Protein AF-A0A412APY4-F1 (afdb_monomer)

Nearest PDB structures (foldseek):
  3pgw-assembly2_V  TM=4.012E-01  e=2.804E+00  Homo sapiens
  7c72-assembly1_A  TM=5.159E-01  e=5.236E+00  Mycobacterium tuberculosis
  8wu8-assembly1_A  TM=3.472E-01  e=2.634E+00  Homo sapiens
  7eu1-assembly1_H  TM=4.728E-01  e=9.779E+00  Arabidopsis thaliana

Mean predicted aligned error: 10.12 Å

Sequence (168 aa):
MDINRNIFPIAFEPVEELIDAAYISDDFTLADAAIARNAVKETGMISRLVNGAMDAYCWSSGRGVSHMLSRTSHPGYTLQLTDFYQGRAIGDIDIKHAGELYLPDGVCAVGVEDADLGIEEELAECFGIYITQDSYEQFGRDSDGLEIDGVIQPERCGAECKLSSDER

Foldseek 3Di:
DDDPPFKDKDFAEALVVLVVVCVVVVDCPVSVVSVVVNVVVLVVQLVCQQVVVFAWKKWAPALQKIKIWGADPDPQFGIKIFIDHLQHTDDIDTHNDSVVDDDDHRTMMMTGDPPVPPCQLVCCQQHVHRNHNVSSVVRVPVRNPDPPPDDPDNPVPDDDPPPPDDDD

Secondary structure (DSSP, 8-state):
-PPPTTEEEEEPP-HHHHHHHHHHHT--HHHHHHHHHHHHHHHHHHHHHHTTS-SEEEEEEETTEEEEEEE--STT--EEEEEEETTEEEEEEEESSGGGPPP-SSSEEEEES-GGGTTHHHHHHHH---SSHHHHHHHTTTGGG----S----TTSS----------

Solvent-accessible surface area (backbone atoms only — not comparable to full-atom values): 9828 Å² total; per-residue (Å²): 130,84,78,75,91,32,69,45,81,44,80,31,60,47,42,68,62,36,45,58,51,14,72,75,71,78,50,55,68,65,25,56,52,40,49,55,53,43,54,51,52,51,53,49,52,53,52,30,34,76,74,66,76,26,53,34,37,34,32,36,83,53,92,54,30,14,39,36,40,31,59,48,90,55,93,84,38,57,34,30,42,36,38,16,52,53,8,37,79,76,50,75,45,81,34,74,48,81,87,76,62,85,73,72,66,46,29,60,36,33,35,26,44,67,73,89,71,70,51,54,54,58,36,16,71,77,64,60,25,24,78,37,44,68,35,17,68,75,56,42,68,78,55,76,76,57,84,78,71,84,77,88,71,78,76,83,77,74,84,82,82,76,84,78,82,85,82,136

Structure (mmCIF, N/CA/C/O backbone):
data_AF-A0A412APY4-F1
#
_entry.id   AF-A0A412APY4-F1
#
loop_
_atom_site.group_PDB
_atom_site.id
_atom_site.type_symbol
_atom_site.label_atom_id
_atom_site.label_alt_id
_atom_site.label_comp_id
_atom_site.label_asym_id
_atom_site.label_entity_id
_atom_site.label_seq_id
_atom_site.pdbx_PDB_ins_code
_atom_site.Cartn_x
_atom_site.Cartn_y
_atom_site.Cartn_z
_atom_site.occupancy
_atom_site.B_iso_or_equiv
_atom_site.auth_seq_id
_atom_site.auth_comp_id
_atom_site.auth_asym_id
_atom_site.auth_atom_id
_atom_site.pdbx_PDB_model_num
ATOM 1 N N . MET A 1 1 ? -28.692 6.486 -3.169 1.00 39.62 1 MET A N 1
ATOM 2 C CA . MET A 1 1 ? -27.680 6.319 -2.113 1.00 39.62 1 MET A CA 1
ATOM 3 C C . MET A 1 1 ? -26.390 6.844 -2.694 1.00 39.62 1 MET A C 1
ATOM 5 O O . MET A 1 1 ? -26.012 6.377 -3.761 1.00 39.62 1 MET A O 1
ATOM 9 N N . ASP A 1 2 ? -25.845 7.905 -2.101 1.00 43.34 2 ASP A N 1
ATOM 10 C CA . ASP A 1 2 ? -24.553 8.459 -2.507 1.00 43.34 2 ASP A CA 1
ATOM 11 C C . ASP A 1 2 ? -23.489 7.376 -2.335 1.00 43.34 2 ASP A C 1
ATOM 13 O O . ASP A 1 2 ? -23.399 6.755 -1.280 1.00 43.34 2 ASP A O 1
ATOM 17 N N . ILE A 1 3 ? -22.738 7.113 -3.399 1.00 51.56 3 ILE A N 1
ATOM 18 C CA . ILE A 1 3 ? -21.583 6.220 -3.365 1.00 51.56 3 ILE A CA 1
ATOM 19 C C . ILE A 1 3 ? -20.551 6.928 -2.485 1.00 51.56 3 ILE A C 1
ATOM 21 O O . ILE A 1 3 ? -20.147 8.049 -2.814 1.00 51.56 3 ILE A O 1
ATOM 25 N N . ASN A 1 4 ? -20.203 6.322 -1.349 1.00 55.97 4 ASN A N 1
ATOM 26 C CA . ASN A 1 4 ? -19.239 6.855 -0.391 1.00 55.97 4 ASN A CA 1
ATOM 27 C C . ASN A 1 4 ? -17.954 7.256 -1.124 1.00 55.97 4 ASN A C 1
ATOM 29 O O . ASN A 1 4 ? -17.262 6.427 -1.707 1.00 55.97 4 ASN A O 1
ATOM 33 N N . ARG A 1 5 ? -17.626 8.551 -1.106 1.00 67.06 5 ARG A N 1
ATOM 34 C CA . ARG A 1 5 ? -16.442 9.118 -1.775 1.00 67.06 5 ARG A CA 1
ATOM 35 C C . ARG A 1 5 ? -15.162 8.939 -0.956 1.00 67.06 5 ARG A C 1
ATOM 37 O O . ARG A 1 5 ? -14.254 9.742 -1.088 1.00 67.06 5 ARG A O 1
ATOM 44 N N . ASN A 1 6 ? -15.109 7.914 -0.119 1.00 85.44 6 ASN A N 1
ATOM 45 C CA . ASN A 1 6 ? -14.108 7.787 0.935 1.00 85.44 6 ASN A CA 1
ATOM 46 C C . ASN A 1 6 ? -13.095 6.682 0.649 1.00 85.44 6 ASN A C 1
ATOM 48 O O . ASN A 1 6 ? -12.083 6.584 1.329 1.00 85.44 6 ASN A O 1
ATOM 52 N N . ILE A 1 7 ? -13.366 5.854 -0.361 1.00 88.94 7 ILE A N 1
ATOM 53 C CA . ILE A 1 7 ? -12.568 4.687 -0.713 1.00 88.94 7 ILE A CA 1
ATOM 54 C C . ILE A 1 7 ? -12.001 4.873 -2.123 1.00 88.94 7 ILE A C 1
ATOM 56 O O . ILE A 1 7 ? -12.734 5.083 -3.090 1.00 88.94 7 ILE A O 1
ATOM 60 N N . PHE A 1 8 ? -10.677 4.784 -2.247 1.00 92.06 8 PHE A N 1
ATOM 61 C CA . PHE A 1 8 ? -9.939 5.074 -3.476 1.00 92.06 8 PHE A CA 1
ATOM 62 C C . PHE A 1 8 ? -8.998 3.917 -3.839 1.00 92.06 8 PHE A C 1
ATOM 64 O O . PHE A 1 8 ? -7.879 3.861 -3.323 1.00 92.06 8 PHE A O 1
ATOM 71 N N . PRO A 1 9 ? -9.407 2.992 -4.724 1.00 91.56 9 PRO A N 1
ATOM 72 C CA . PRO A 1 9 ? -8.577 1.853 -5.099 1.00 91.56 9 PRO A CA 1
ATOM 73 C C . PRO A 1 9 ? -7.384 2.265 -5.973 1.00 91.56 9 PRO A C 1
ATOM 75 O O . PRO A 1 9 ? -7.477 3.141 -6.836 1.00 91.56 9 PRO A O 1
ATOM 78 N N . ILE A 1 10 ? -6.259 1.588 -5.766 1.00 93.44 10 ILE A N 1
ATOM 79 C CA . ILE A 1 10 ? -4.986 1.753 -6.463 1.00 93.44 10 ILE A CA 1
ATOM 80 C C . ILE A 1 10 ? -4.427 0.354 -6.734 1.00 93.44 10 ILE A C 1
ATOM 82 O O . ILE A 1 10 ? -4.095 -0.384 -5.811 1.00 93.44 10 ILE A O 1
ATOM 86 N N . ALA A 1 11 ? -4.290 -0.007 -8.009 1.00 92.69 11 ALA A N 1
ATOM 87 C CA . ALA A 1 11 ? -3.727 -1.295 -8.402 1.00 92.69 11 ALA A CA 1
ATOM 88 C C . ALA A 1 11 ? -2.206 -1.208 -8.576 1.00 92.69 11 ALA A C 1
ATOM 90 O O . ALA A 1 11 ? -1.709 -0.336 -9.304 1.00 92.69 11 ALA A O 1
ATOM 91 N N . PHE A 1 12 ? -1.479 -2.131 -7.953 1.00 92.69 12 PHE A N 1
ATOM 92 C CA . PHE A 1 12 ? -0.048 -2.325 -8.151 1.00 92.69 12 PHE A CA 1
ATOM 93 C C . PHE A 1 12 ? 0.222 -3.428 -9.167 1.00 92.69 12 PHE A C 1
ATOM 95 O O . PHE A 1 12 ? -0.543 -4.378 -9.303 1.00 92.69 12 PHE A O 1
ATOM 102 N N . GLU A 1 13 ? 1.292 -3.259 -9.935 1.00 94.88 13 GLU A N 1
ATOM 103 C CA . GLU A 1 13 ? 1.718 -4.265 -10.910 1.00 94.88 13 GLU A CA 1
ATOM 104 C C . GLU A 1 13 ? 2.571 -5.338 -10.215 1.00 94.88 13 GLU A C 1
ATOM 106 O O . GLU A 1 13 ? 3.320 -4.961 -9.314 1.00 94.88 13 GLU A O 1
ATOM 111 N N . PRO A 1 14 ? 2.471 -6.627 -10.600 1.00 93.88 14 PRO A N 1
ATOM 112 C CA . PRO A 1 14 ? 3.193 -7.729 -9.957 1.00 93.88 14 PRO A CA 1
ATOM 113 C C . PRO A 1 14 ? 4.647 -7.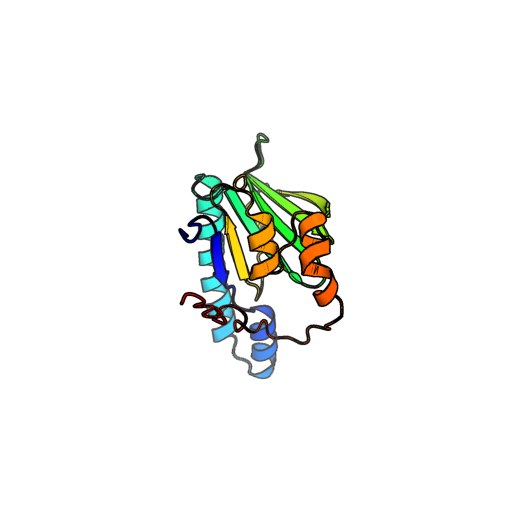772 -10.440 1.00 93.88 14 PRO A C 1
ATOM 115 O O . PRO A 1 14 ? 4.970 -8.376 -11.464 1.00 93.88 14 PRO A O 1
ATOM 118 N N . VAL A 1 15 ? 5.535 -7.072 -9.741 1.00 93.12 15 VAL A N 1
ATOM 119 C CA . VAL A 1 15 ? 6.945 -6.952 -10.120 1.00 93.12 15 VAL A CA 1
ATOM 120 C C . VAL A 1 15 ? 7.653 -8.296 -10.001 1.00 93.12 15 VAL A C 1
ATOM 122 O O . VAL A 1 15 ? 8.454 -8.613 -10.879 1.00 93.12 15 VAL A O 1
ATOM 125 N N . GLU A 1 16 ? 7.353 -9.100 -8.977 1.00 91.94 16 GLU A N 1
ATOM 126 C CA . GLU A 1 16 ? 7.992 -10.410 -8.799 1.00 91.94 16 GLU A CA 1
ATOM 127 C C . GLU A 1 16 ? 7.717 -11.340 -9.989 1.00 91.94 16 GLU A C 1
ATOM 129 O O . GLU A 1 16 ? 8.653 -11.874 -10.583 1.00 91.94 16 GLU A O 1
ATOM 134 N N . GLU A 1 17 ? 6.460 -11.436 -10.431 1.00 93.06 17 GLU A N 1
ATOM 135 C CA . GLU A 1 17 ? 6.086 -12.242 -11.602 1.00 93.06 17 GLU A CA 1
ATOM 136 C C . GLU A 1 17 ? 6.772 -11.752 -12.888 1.00 93.06 17 GLU A C 1
ATOM 138 O O . GLU A 1 17 ? 7.204 -12.548 -13.728 1.00 93.06 17 GLU A O 1
ATOM 143 N N . LEU A 1 18 ? 6.900 -10.430 -13.050 1.00 94.31 18 LEU A N 1
ATOM 144 C CA . LEU A 1 18 ? 7.587 -9.838 -14.198 1.00 94.31 18 LEU A CA 1
ATOM 145 C C . LEU A 1 18 ? 9.094 -10.120 -14.172 1.00 94.31 18 LEU A C 1
ATOM 147 O O . LEU A 1 18 ? 9.683 -10.326 -15.233 1.00 94.31 18 LEU A O 1
ATOM 151 N N . ILE A 1 19 ? 9.715 -10.145 -12.992 1.00 94.38 19 ILE A N 1
ATOM 152 C CA . ILE A 1 19 ? 11.126 -10.511 -12.819 1.00 94.38 19 ILE A CA 1
ATOM 153 C C . ILE A 1 19 ? 11.336 -11.992 -13.147 1.00 94.38 19 ILE A C 1
ATOM 155 O O . ILE A 1 19 ? 12.268 -12.323 -13.883 1.00 94.38 19 ILE A O 1
ATOM 159 N N . ASP A 1 20 ? 10.466 -12.877 -12.665 1.00 95.38 20 ASP A N 1
ATOM 160 C CA . ASP A 1 20 ? 10.540 -14.311 -12.962 1.00 95.38 20 ASP A CA 1
ATOM 161 C C . ASP A 1 20 ? 10.413 -14.580 -14.467 1.00 95.38 20 ASP A C 1
ATOM 163 O O . ASP A 1 20 ? 11.199 -15.339 -15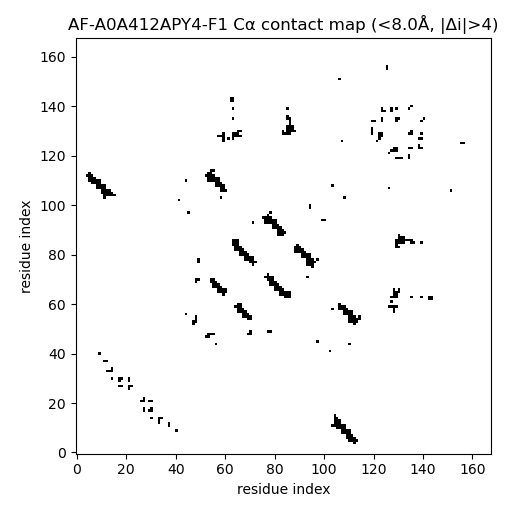.043 1.00 95.38 20 ASP A O 1
ATOM 167 N N . ALA A 1 21 ? 9.479 -13.901 -15.139 1.00 94.56 21 ALA A N 1
ATOM 168 C CA . ALA A 1 21 ? 9.346 -13.963 -16.591 1.00 94.56 21 ALA A CA 1
ATOM 169 C C . ALA A 1 21 ? 10.592 -13.413 -17.311 1.00 94.56 21 ALA A C 1
ATOM 171 O O . ALA A 1 21 ? 11.061 -14.022 -18.278 1.00 94.56 21 ALA A O 1
ATOM 172 N N . ALA A 1 22 ? 11.161 -12.307 -16.821 1.00 95.06 22 ALA A N 1
ATOM 173 C CA . ALA A 1 22 ? 12.357 -11.689 -17.386 1.00 95.06 22 ALA A CA 1
ATOM 174 C C . ALA A 1 22 ? 13.580 -12.613 -17.327 1.00 95.06 22 ALA A C 1
ATOM 176 O O . ALA A 1 22 ? 14.350 -12.659 -18.284 1.00 95.06 22 ALA A O 1
ATOM 177 N N . TYR A 1 23 ? 13.740 -13.409 -16.264 1.00 96.25 23 TYR A N 1
ATOM 178 C CA . TYR A 1 23 ? 14.807 -14.414 -16.185 1.00 96.25 23 TYR A CA 1
ATOM 179 C C . TYR A 1 23 ? 14.687 -15.515 -17.247 1.00 96.25 23 TYR A C 1
ATOM 181 O O . TYR A 1 23 ? 15.698 -16.098 -17.639 1.00 96.25 23 TYR A O 1
ATOM 189 N N . ILE A 1 24 ? 13.473 -15.806 -17.726 1.00 96.06 24 ILE A N 1
ATOM 190 C CA . ILE A 1 24 ? 13.239 -16.778 -18.803 1.00 96.06 24 ILE A CA 1
ATOM 191 C C . ILE A 1 24 ? 13.535 -16.151 -20.172 1.00 96.06 24 ILE A C 1
ATOM 193 O O . ILE A 1 24 ? 14.086 -16.823 -21.046 1.00 96.06 24 ILE A O 1
ATOM 197 N N . SER A 1 25 ? 13.160 -14.885 -20.378 1.00 94.44 25 SER A N 1
ATOM 198 C CA . SER A 1 25 ? 13.281 -14.197 -21.671 1.00 94.44 25 SER A CA 1
ATOM 199 C C . SER A 1 25 ? 14.564 -13.379 -21.864 1.00 94.44 25 SER A C 1
ATOM 201 O O . SER A 1 25 ? 14.805 -12.936 -22.984 1.00 94.44 25 SER A O 1
ATOM 203 N N . ASP A 1 26 ? 15.363 -13.177 -20.812 1.00 94.81 26 ASP A N 1
ATOM 204 C CA . ASP A 1 26 ? 16.515 -12.256 -20.756 1.00 94.81 26 ASP A CA 1
ATOM 205 C C . ASP A 1 26 ? 16.147 -10.799 -21.125 1.00 94.81 26 ASP A C 1
ATOM 207 O O . ASP A 1 26 ? 16.920 -10.072 -21.747 1.00 94.81 26 ASP A O 1
ATOM 211 N N . ASP A 1 27 ? 14.932 -10.367 -20.761 1.00 96.62 27 ASP A N 1
ATOM 212 C CA . ASP A 1 27 ? 14.422 -9.009 -21.015 1.00 96.62 27 ASP A CA 1
ATOM 213 C C . ASP A 1 27 ? 13.705 -8.451 -19.781 1.00 96.62 27 ASP A C 1
ATOM 215 O O . ASP A 1 27 ? 12.599 -8.868 -19.441 1.00 96.62 27 ASP A O 1
ATOM 219 N N . PHE A 1 28 ? 14.337 -7.471 -19.134 1.00 96.19 28 PHE A N 1
ATOM 220 C CA . PHE A 1 28 ? 13.857 -6.834 -17.904 1.00 96.19 28 PHE A CA 1
ATOM 221 C C . PHE A 1 28 ? 13.041 -5.557 -18.147 1.00 96.19 28 PHE A C 1
ATOM 223 O O . PHE A 1 28 ? 12.564 -4.942 -17.195 1.00 96.19 28 PHE A O 1
ATOM 230 N N . THR A 1 29 ? 12.818 -5.165 -19.405 1.00 97.06 29 THR A N 1
ATOM 231 C CA . THR A 1 29 ? 12.174 -3.886 -19.750 1.00 97.06 29 THR A CA 1
ATOM 232 C C . THR A 1 29 ? 10.796 -3.725 -19.100 1.00 97.06 29 THR A C 1
ATOM 234 O O . THR A 1 29 ? 10.434 -2.632 -18.661 1.00 97.06 29 THR A O 1
ATOM 237 N N . LEU A 1 30 ? 10.012 -4.807 -19.023 1.00 95.06 30 LEU A N 1
ATOM 238 C CA . LEU A 1 30 ? 8.684 -4.777 -18.402 1.00 95.06 30 LEU A CA 1
ATOM 239 C C . LEU A 1 30 ? 8.759 -4.631 -16.879 1.00 95.06 30 LEU A C 1
ATOM 241 O O . LEU A 1 30 ? 8.008 -3.827 -16.322 1.00 95.06 30 LEU A O 1
ATOM 245 N N . ALA A 1 31 ? 9.676 -5.354 -16.231 1.00 95.19 31 ALA A N 1
ATOM 246 C CA . ALA A 1 31 ? 9.893 -5.278 -14.790 1.00 95.19 31 ALA A CA 1
ATOM 247 C C . ALA A 1 31 ? 10.362 -3.875 -14.377 1.00 95.19 31 ALA A C 1
ATOM 249 O O . ALA A 1 31 ? 9.747 -3.252 -13.514 1.00 95.19 31 ALA A O 1
ATOM 250 N N . ASP A 1 32 ? 11.362 -3.317 -15.067 1.00 96.00 32 ASP A N 1
ATOM 251 C CA . ASP A 1 32 ? 11.873 -1.964 -14.805 1.00 96.00 32 ASP A CA 1
ATOM 252 C C . ASP A 1 32 ? 10.774 -0.902 -14.936 1.00 96.00 32 ASP A C 1
ATOM 254 O O . ASP A 1 32 ? 10.649 0.015 -14.116 1.00 96.00 32 ASP A O 1
ATOM 258 N N . ALA A 1 33 ? 9.935 -1.029 -15.965 1.00 96.12 33 ALA A N 1
ATOM 259 C CA . ALA A 1 33 ? 8.841 -0.099 -16.191 1.00 96.12 33 ALA A CA 1
ATOM 260 C C . ALA A 1 33 ? 7.746 -0.217 -15.114 1.00 96.12 33 ALA A C 1
ATOM 262 O O . ALA A 1 33 ? 7.178 0.806 -14.717 1.00 96.12 33 ALA A O 1
ATOM 263 N N . ALA A 1 34 ? 7.449 -1.431 -14.640 1.00 94.81 34 ALA A N 1
ATOM 264 C CA . ALA A 1 34 ? 6.507 -1.668 -13.547 1.00 94.81 34 ALA A CA 1
ATOM 265 C C . ALA A 1 34 ? 7.033 -1.109 -12.217 1.00 94.81 34 ALA A C 1
ATOM 267 O O . ALA A 1 34 ? 6.303 -0.384 -11.540 1.00 94.81 34 ALA A O 1
ATOM 268 N N . ILE A 1 35 ? 8.316 -1.327 -11.903 1.00 92.88 35 ILE A N 1
ATOM 269 C CA . ILE A 1 35 ? 8.992 -0.748 -10.730 1.00 92.88 35 ILE A CA 1
ATOM 270 C C . ILE A 1 35 ? 8.846 0.776 -10.733 1.00 92.88 35 ILE A C 1
ATOM 272 O O . ILE A 1 35 ? 8.416 1.365 -9.743 1.00 92.88 35 ILE A O 1
ATOM 276 N N . ALA A 1 36 ? 9.134 1.430 -11.863 1.00 94.12 36 ALA A N 1
ATOM 277 C CA . ALA A 1 36 ? 9.025 2.882 -11.965 1.00 94.12 36 ALA A CA 1
ATOM 278 C C . ALA A 1 36 ? 7.585 3.387 -11.748 1.00 94.12 36 ALA A C 1
ATOM 280 O O . ALA A 1 36 ? 7.378 4.403 -11.084 1.00 94.12 36 ALA A O 1
ATOM 281 N N . ARG A 1 37 ? 6.576 2.692 -12.293 1.00 94.62 37 ARG A N 1
ATOM 282 C CA . ARG A 1 37 ? 5.162 3.067 -12.120 1.00 94.62 37 ARG A CA 1
ATOM 283 C C . ARG A 1 37 ? 4.677 2.845 -10.692 1.00 94.62 37 ARG A C 1
ATOM 285 O O . ARG A 1 37 ? 3.997 3.723 -10.158 1.00 94.62 37 ARG A O 1
ATOM 292 N N . ASN A 1 38 ? 5.023 1.717 -10.077 1.00 93.81 38 ASN A N 1
ATOM 293 C CA . ASN A 1 38 ? 4.680 1.432 -8.687 1.00 93.81 38 ASN A CA 1
ATOM 294 C C . ASN A 1 38 ? 5.335 2.461 -7.750 1.00 93.81 38 ASN A C 1
ATOM 296 O O . ASN A 1 38 ? 4.614 3.102 -6.991 1.00 93.81 38 ASN A O 1
ATOM 300 N N . ALA A 1 39 ? 6.618 2.789 -7.932 1.00 91.25 39 ALA A N 1
ATOM 301 C CA . ALA A 1 39 ? 7.311 3.817 -7.142 1.00 91.25 39 ALA A CA 1
ATOM 302 C C . ALA A 1 39 ? 6.635 5.207 -7.182 1.00 91.25 39 ALA A C 1
ATOM 304 O O . ALA A 1 39 ? 6.634 5.958 -6.199 1.00 91.25 39 ALA A O 1
ATOM 305 N N . VAL A 1 40 ? 6.022 5.575 -8.314 1.00 92.62 40 VAL A N 1
ATOM 306 C CA . VAL A 1 40 ? 5.241 6.820 -8.425 1.00 92.62 40 VAL A CA 1
ATOM 307 C C . VAL A 1 40 ? 3.945 6.741 -7.612 1.00 92.62 40 VAL A C 1
ATOM 309 O O . VAL A 1 40 ? 3.615 7.705 -6.915 1.00 92.62 40 VAL A O 1
ATOM 312 N N . LYS A 1 41 ? 3.221 5.612 -7.666 1.00 93.88 41 LYS A N 1
ATOM 313 C CA . LYS A 1 41 ? 2.000 5.390 -6.865 1.00 93.88 41 LYS A CA 1
ATOM 314 C C . LYS A 1 41 ? 2.319 5.477 -5.375 1.00 93.88 41 LYS A C 1
ATOM 316 O O . LYS A 1 41 ? 1.654 6.210 -4.650 1.00 93.88 41 LYS A O 1
ATOM 321 N N . GLU A 1 42 ? 3.391 4.818 -4.955 1.00 90.81 42 GLU A N 1
ATOM 322 C CA . GLU A 1 42 ? 3.909 4.797 -3.585 1.00 90.81 42 GLU A CA 1
ATOM 323 C C . GLU A 1 4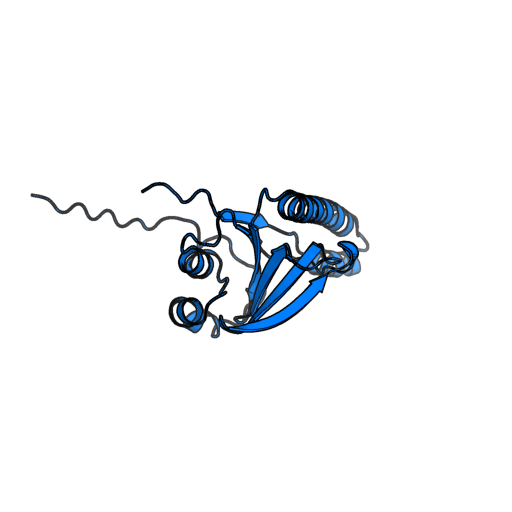2 ? 4.217 6.192 -3.055 1.00 90.81 42 GLU A C 1
ATOM 325 O O . GLU A 1 42 ? 3.710 6.613 -2.014 1.00 90.81 42 GLU A O 1
ATOM 330 N N . THR A 1 43 ? 5.008 6.950 -3.815 1.00 90.62 43 THR A N 1
ATOM 331 C CA . THR A 1 43 ? 5.353 8.330 -3.466 1.00 90.62 43 THR A CA 1
ATOM 332 C 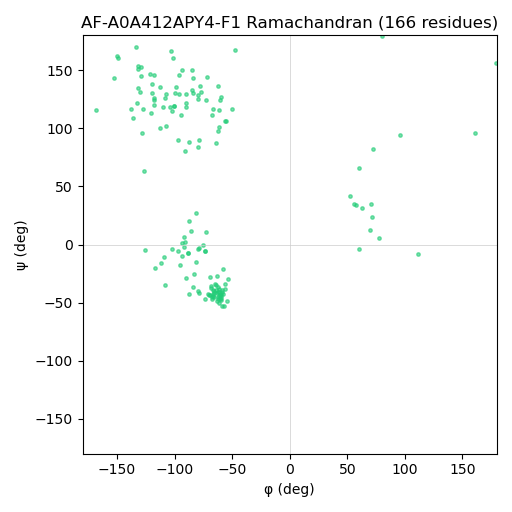C . THR A 1 43 ? 4.089 9.184 -3.342 1.00 90.62 43 THR A C 1
ATOM 334 O O . THR A 1 43 ? 3.978 10.013 -2.435 1.00 90.62 43 THR A O 1
ATOM 337 N N . GLY A 1 44 ? 3.107 8.963 -4.221 1.00 91.88 44 GLY A N 1
ATOM 338 C CA . GLY A 1 44 ? 1.796 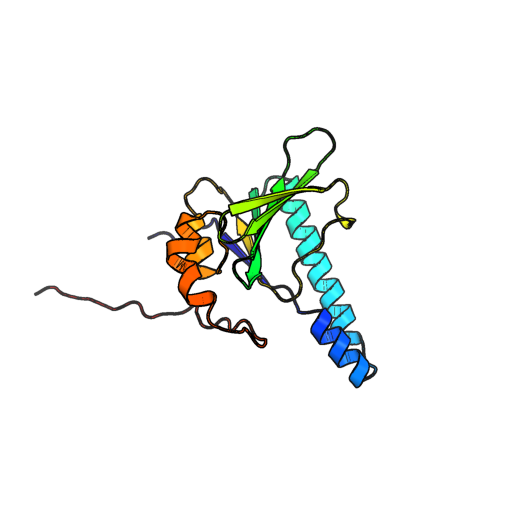9.603 -4.156 1.00 91.88 44 GLY A CA 1
ATOM 339 C C . GLY A 1 44 ? 1.022 9.251 -2.884 1.00 91.88 44 GLY A C 1
ATOM 340 O O . GLY A 1 44 ? 0.518 10.154 -2.214 1.00 91.88 44 GLY A O 1
ATOM 341 N N . MET A 1 45 ? 0.967 7.968 -2.519 1.00 92.44 45 MET A N 1
ATOM 342 C CA . MET A 1 45 ? 0.307 7.486 -1.301 1.00 92.44 45 MET A CA 1
ATOM 343 C C . MET A 1 45 ? 0.911 8.133 -0.055 1.00 92.44 45 MET A C 1
ATOM 345 O O . MET A 1 45 ? 0.198 8.771 0.723 1.00 92.44 45 MET A O 1
ATOM 349 N N . ILE A 1 46 ? 2.236 8.057 0.085 1.00 90.94 46 ILE A N 1
ATOM 350 C CA . ILE A 1 46 ? 2.971 8.630 1.217 1.00 90.94 46 ILE A CA 1
ATOM 351 C C . ILE A 1 46 ? 2.747 10.140 1.294 1.00 90.94 46 ILE A C 1
ATOM 353 O O . ILE A 1 46 ? 2.411 10.662 2.354 1.00 90.94 46 ILE A O 1
ATOM 357 N N . SER A 1 47 ? 2.871 10.852 0.172 1.00 91.00 47 SER A N 1
ATOM 358 C CA . SER A 1 47 ? 2.649 12.300 0.132 1.00 91.00 47 SER A CA 1
ATOM 359 C C . SER A 1 47 ? 1.238 12.682 0.594 1.00 91.00 47 SER A C 1
ATOM 361 O O . SER A 1 47 ? 1.076 13.645 1.347 1.00 91.00 47 SER A O 1
ATOM 363 N N . ARG A 1 48 ? 0.209 11.918 0.199 1.00 92.50 48 ARG A N 1
ATOM 364 C CA . ARG A 1 48 ? -1.174 12.166 0.634 1.00 92.50 48 ARG A CA 1
ATOM 365 C C . ARG A 1 48 ? -1.364 11.929 2.134 1.00 92.50 48 ARG A C 1
ATOM 367 O O . ARG A 1 48 ? -1.969 12.787 2.771 1.00 92.50 48 ARG A O 1
ATOM 374 N N . LEU A 1 49 ? -0.796 10.860 2.701 1.00 91.56 49 LEU A N 1
ATOM 375 C CA . LEU A 1 49 ? -0.832 10.610 4.154 1.00 91.56 49 LEU A CA 1
ATOM 376 C C . LEU A 1 49 ? -0.143 11.732 4.940 1.00 91.56 49 LEU A C 1
ATOM 378 O O . LEU A 1 49 ? -0.709 12.306 5.871 1.00 91.56 49 LEU A O 1
ATOM 382 N N . VAL A 1 50 ? 1.081 12.091 4.542 1.00 88.50 50 VAL A N 1
ATOM 383 C CA . VAL A 1 50 ? 1.884 13.111 5.235 1.00 88.50 50 VAL A CA 1
ATOM 384 C C . VAL A 1 50 ? 1.164 14.457 5.247 1.00 88.50 50 VAL A C 1
ATOM 386 O O . VAL A 1 50 ? 1.074 15.097 6.295 1.00 88.50 50 VAL A O 1
ATOM 389 N N . ASN A 1 51 ? 0.587 14.851 4.111 1.00 89.69 51 ASN A N 1
ATOM 390 C CA . ASN A 1 51 ? -0.139 16.112 3.978 1.00 89.69 51 ASN A CA 1
ATOM 391 C C . ASN A 1 51 ? -1.568 16.070 4.551 1.00 89.69 51 ASN A C 1
ATOM 393 O O . ASN A 1 51 ? -2.234 17.102 4.565 1.00 89.69 51 ASN A O 1
ATOM 397 N N . GLY A 1 52 ? -2.041 14.917 5.041 1.00 87.75 52 GLY A N 1
ATOM 398 C CA . GLY A 1 52 ? -3.384 14.756 5.608 1.00 87.75 52 GLY A CA 1
ATOM 399 C C . GLY A 1 52 ? -4.512 14.790 4.577 1.00 87.75 52 GLY A C 1
ATOM 400 O O . GLY A 1 52 ? -5.629 15.144 4.924 1.00 87.75 52 GLY A O 1
ATOM 401 N N . ALA A 1 53 ? -4.213 14.470 3.317 1.00 90.69 53 ALA A N 1
ATOM 402 C CA . ALA A 1 53 ? -5.200 14.316 2.245 1.00 90.69 53 ALA A CA 1
ATOM 403 C C . ALA A 1 53 ? -5.712 12.867 2.109 1.00 90.69 53 ALA A C 1
ATOM 405 O O . ALA A 1 53 ? -6.421 12.556 1.159 1.00 90.69 53 ALA A O 1
ATOM 406 N N . MET A 1 54 ? -5.242 11.971 2.974 1.00 92.81 54 MET A N 1
ATOM 407 C CA . MET A 1 54 ? -5.703 10.597 3.148 1.00 92.81 54 MET A CA 1
ATOM 408 C C . MET A 1 54 ? -5.415 10.217 4.603 1.00 92.81 54 MET A C 1
ATOM 410 O O . MET A 1 54 ? -4.368 10.623 5.122 1.00 92.81 54 MET A O 1
ATOM 414 N N . ASP A 1 55 ? -6.290 9.443 5.238 1.00 91.69 55 ASP A N 1
ATOM 415 C CA . ASP A 1 55 ? -6.093 8.995 6.621 1.00 91.69 55 ASP A CA 1
ATOM 416 C C . ASP A 1 55 ? -5.283 7.703 6.681 1.00 91.69 55 ASP A C 1
ATOM 418 O O . ASP A 1 55 ? -4.359 7.572 7.492 1.00 91.69 55 ASP A O 1
ATOM 422 N N . ALA A 1 56 ? -5.599 6.769 5.782 1.00 93.12 56 ALA A N 1
ATOM 423 C CA . ALA A 1 56 ? -4.934 5.481 5.697 1.00 93.12 56 ALA A CA 1
ATOM 424 C C . ALA A 1 56 ? -4.889 4.940 4.263 1.00 93.12 56 ALA A C 1
ATOM 426 O O . ALA A 1 56 ? -5.671 5.328 3.394 1.00 93.12 56 ALA A O 1
ATOM 427 N N . TYR A 1 57 ? -3.973 4.004 4.031 1.00 94.44 57 TYR A N 1
ATOM 428 C CA . TYR A 1 57 ? -4.046 3.066 2.917 1.00 94.44 57 TYR A CA 1
ATOM 429 C C . TYR A 1 57 ? -4.097 1.648 3.462 1.00 94.44 57 TYR A C 1
ATOM 431 O O . TYR A 1 57 ? -3.247 1.276 4.268 1.00 94.44 57 TYR A O 1
ATOM 439 N N . CYS A 1 58 ? -5.051 0.854 2.994 1.00 94.06 58 CYS A N 1
ATOM 440 C CA . CYS A 1 58 ? -5.238 -0.525 3.417 1.00 94.06 58 CYS A CA 1
ATOM 441 C C . CYS A 1 58 ? -5.059 -1.481 2.238 1.00 94.06 58 CYS A C 1
ATOM 443 O O . CYS A 1 58 ? -5.420 -1.153 1.111 1.00 94.06 58 CYS A O 1
ATOM 445 N N . TRP A 1 59 ? -4.518 -2.669 2.474 1.00 94.44 59 TRP A N 1
ATOM 446 C CA . TRP A 1 59 ? -4.435 -3.719 1.455 1.00 94.44 59 TRP A CA 1
ATOM 447 C C . TRP A 1 59 ? -4.483 -5.098 2.098 1.00 94.44 59 TRP A C 1
ATOM 449 O O . TRP A 1 59 ? -4.267 -5.254 3.299 1.00 94.44 59 TRP A O 1
ATOM 459 N N . SER A 1 60 ? -4.774 -6.106 1.285 1.00 91.12 60 SER A N 1
ATOM 460 C CA . SER A 1 60 ? -4.784 -7.507 1.692 1.00 91.12 60 SER A CA 1
ATOM 461 C C . SER A 1 60 ? -3.651 -8.236 0.982 1.00 91.12 60 SER A C 1
ATOM 463 O O . SER A 1 60 ? -3.451 -8.046 -0.217 1.00 91.12 60 SER A O 1
ATOM 465 N N . SER A 1 61 ? -2.910 -9.065 1.713 1.00 84.44 61 SER A N 1
ATOM 466 C CA . SER A 1 61 ? -1.969 -10.034 1.129 1.00 84.44 61 SER A CA 1
ATOM 467 C C . SER A 1 61 ? -2.633 -11.399 0.895 1.00 84.44 61 SER A C 1
ATOM 469 O O . SER A 1 61 ? -1.982 -12.367 0.502 1.00 84.44 61 SER A O 1
ATOM 471 N N . GLY A 1 62 ? -3.952 -11.480 1.106 1.00 78.62 62 GLY A N 1
ATOM 472 C CA . GLY A 1 62 ? -4.706 -12.726 1.095 1.00 78.62 62 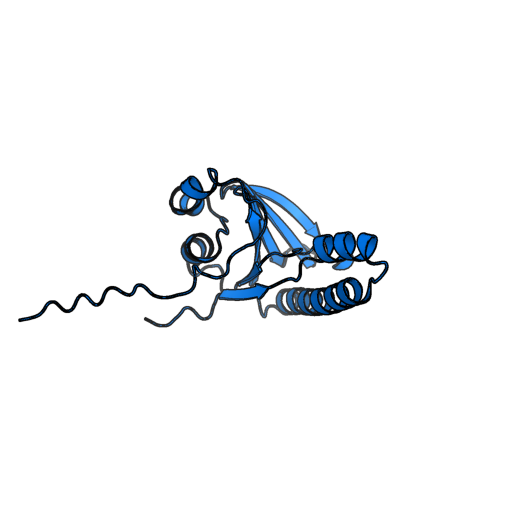GLY A CA 1
ATOM 473 C C . GLY A 1 62 ? -4.573 -13.502 2.409 1.00 78.62 62 GLY A C 1
ATOM 474 O O . GLY A 1 62 ? -3.914 -13.076 3.355 1.00 78.62 62 GLY A O 1
ATOM 475 N N . ARG A 1 63 ? -5.239 -14.663 2.488 1.00 82.06 63 ARG A N 1
ATOM 476 C CA . ARG A 1 63 ? -5.170 -15.592 3.643 1.00 82.06 63 ARG A CA 1
ATOM 477 C C . ARG A 1 63 ? -5.575 -14.964 4.987 1.00 82.06 63 ARG A C 1
ATOM 479 O O . ARG A 1 63 ? -4.993 -15.264 6.030 1.00 82.06 63 ARG A O 1
ATOM 486 N N . GLY A 1 64 ? -6.533 -14.040 4.943 1.00 86.56 64 GLY A N 1
ATOM 487 C CA . GLY A 1 64 ? -7.012 -13.319 6.120 1.00 86.56 64 GLY A CA 1
ATOM 488 C C . GLY A 1 64 ? -6.011 -12.317 6.705 1.00 86.56 64 GLY A C 1
ATOM 489 O O . GLY A 1 64 ? -6.238 -11.846 7.818 1.00 86.56 64 GLY A O 1
ATOM 490 N N . VAL A 1 65 ? -4.924 -11.989 5.998 1.00 90.88 65 VAL A N 1
ATOM 491 C CA . VAL A 1 65 ? -3.965 -10.957 6.411 1.00 90.88 65 VAL A CA 1
ATOM 492 C C . VAL A 1 65 ? -4.302 -9.641 5.714 1.00 90.88 65 VAL A C 1
ATOM 494 O O . VAL A 1 65 ? -4.476 -9.578 4.497 1.00 90.88 65 VAL A O 1
ATOM 497 N N . SER A 1 66 ? -4.404 -8.573 6.492 1.00 93.69 66 SER A N 1
ATOM 498 C CA . SER A 1 66 ? -4.624 -7.216 6.002 1.00 93.69 66 SER A CA 1
ATOM 499 C C . SER A 1 66 ? -3.640 -6.259 6.649 1.00 93.69 66 SER A C 1
ATOM 501 O O . SER A 1 66 ? -3.158 -6.490 7.752 1.00 93.69 66 SER A O 1
ATOM 503 N N . HIS A 1 67 ? -3.344 -5.180 5.950 1.00 93.31 67 HIS A N 1
ATOM 504 C CA . HIS A 1 67 ? -2.351 -4.198 6.342 1.00 93.31 67 HIS A CA 1
ATOM 505 C C . HIS A 1 67 ? -2.979 -2.816 6.273 1.00 93.31 67 HIS A C 1
ATOM 507 O O . HIS A 1 67 ? -3.792 -2.549 5.386 1.00 93.31 67 HIS A O 1
ATOM 513 N N . MET A 1 68 ? -2.582 -1.938 7.185 1.00 94.00 68 MET A N 1
ATOM 514 C CA . MET A 1 68 ? -2.987 -0.540 7.197 1.00 94.00 68 MET A CA 1
ATOM 515 C C . MET A 1 68 ? -1.766 0.341 7.408 1.00 94.00 68 MET A C 1
ATOM 517 O O . MET A 1 68 ? -1.085 0.245 8.424 1.00 94.00 68 MET A O 1
ATOM 521 N N . LEU A 1 69 ? -1.523 1.239 6.464 1.00 93.81 69 LEU A N 1
ATOM 522 C CA . LEU A 1 69 ? -0.532 2.294 6.572 1.00 93.81 69 LEU A CA 1
ATOM 523 C C . LEU A 1 69 ? -1.230 3.600 6.935 1.00 93.81 69 LEU A C 1
ATOM 525 O O . LEU A 1 69 ? -2.043 4.101 6.160 1.00 93.81 69 LEU A O 1
ATOM 529 N N . SER A 1 70 ? -0.882 4.173 8.079 1.00 92.00 70 SER A N 1
ATOM 530 C CA . SER A 1 70 ? -1.477 5.408 8.591 1.00 92.00 70 SER A CA 1
ATOM 531 C C . SER A 1 70 ? -0.406 6.387 9.076 1.00 92.00 70 SER A C 1
ATOM 533 O O . SER A 1 70 ? 0.785 6.067 9.156 1.00 92.00 70 SER A O 1
ATOM 535 N N . ARG A 1 71 ? -0.809 7.626 9.372 1.00 90.19 71 ARG A N 1
ATOM 536 C CA . ARG A 1 71 ? 0.083 8.633 9.959 1.00 90.19 71 ARG A CA 1
ATOM 537 C C . ARG A 1 71 ? 0.127 8.481 11.478 1.00 90.19 71 ARG A C 1
ATOM 539 O O . ARG A 1 71 ? -0.904 8.455 12.140 1.00 90.19 71 ARG A O 1
ATOM 546 N N . THR A 1 72 ? 1.329 8.490 12.040 1.00 84.62 72 THR A N 1
ATOM 547 C CA . THR A 1 72 ? 1.537 8.432 13.497 1.00 84.62 72 THR A CA 1
ATOM 548 C C . THR A 1 72 ? 1.456 9.822 14.136 1.00 84.62 72 THR A C 1
ATOM 550 O O . THR A 1 72 ? 1.807 10.836 13.529 1.00 84.62 72 THR A O 1
ATOM 553 N N . SER A 1 73 ? 1.014 9.868 15.395 1.00 77.69 73 SER A N 1
ATOM 554 C CA . SER A 1 73 ? 1.033 11.063 16.250 1.00 77.69 73 SER A CA 1
ATOM 555 C C . SER A 1 73 ? 2.342 11.236 17.041 1.00 77.69 73 SER A C 1
ATOM 557 O O . SER A 1 73 ? 2.545 12.268 17.686 1.00 77.69 73 SER A O 1
ATOM 559 N N . HIS A 1 74 ? 3.248 10.253 17.002 1.00 74.19 74 HIS A N 1
ATOM 560 C CA . HIS A 1 74 ? 4.483 10.238 17.781 1.00 74.19 74 HIS A CA 1
ATOM 561 C C . HIS A 1 74 ? 5.570 11.156 17.196 1.00 74.19 74 HIS A C 1
ATOM 563 O O . HIS A 1 74 ? 5.912 11.045 16.015 1.00 74.19 74 HIS A O 1
ATOM 569 N N . PRO A 1 75 ? 6.211 12.007 18.022 1.00 68.81 75 PRO A N 1
ATOM 570 C CA . PRO A 1 75 ? 7.335 12.829 17.584 1.00 68.81 75 PRO A CA 1
ATOM 571 C C . PRO A 1 75 ? 8.515 11.963 17.111 1.00 68.81 75 PRO A C 1
ATOM 573 O O . PRO A 1 75 ? 9.121 11.247 17.906 1.00 68.81 75 PRO A O 1
ATOM 576 N N . GLY A 1 76 ? 8.864 12.053 15.825 1.00 76.94 76 GLY A N 1
ATOM 577 C CA . GLY A 1 76 ? 10.023 11.369 15.229 1.00 76.94 76 GLY A CA 1
ATOM 578 C C . GLY A 1 76 ? 9.692 10.243 14.247 1.00 76.94 76 GLY A C 1
ATOM 579 O O . GLY A 1 76 ? 10.595 9.784 13.552 1.00 76.94 76 GLY A O 1
ATOM 580 N N . TYR A 1 77 ? 8.422 9.854 14.137 1.00 76.38 77 TYR A N 1
ATOM 581 C CA . TYR A 1 77 ? 7.937 8.918 13.125 1.00 76.38 77 TYR A CA 1
ATOM 582 C C . TYR A 1 77 ? 6.857 9.589 12.294 1.00 76.38 77 TYR A C 1
ATOM 584 O O . TYR A 1 77 ? 6.114 10.430 12.797 1.00 76.38 77 TYR A O 1
ATOM 592 N N . THR A 1 78 ? 6.784 9.247 11.012 1.00 84.50 78 THR A N 1
ATOM 593 C CA . THR A 1 78 ? 5.798 9.854 10.108 1.00 84.50 78 THR A CA 1
ATOM 594 C C 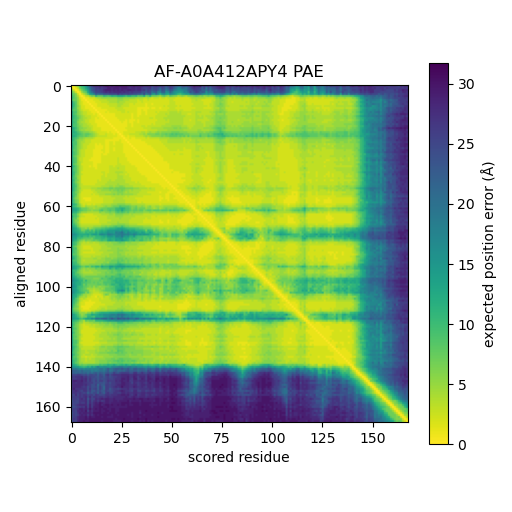. THR A 1 78 ? 4.698 8.875 9.727 1.00 84.50 78 THR A C 1
ATOM 596 O O . THR A 1 78 ? 3.549 9.291 9.616 1.00 84.50 78 THR A O 1
ATOM 599 N N . LEU A 1 79 ? 5.014 7.586 9.590 1.00 91.12 79 LEU A N 1
ATOM 600 C CA . LEU A 1 79 ? 4.056 6.555 9.197 1.00 91.12 79 LEU A CA 1
ATOM 601 C C . LEU A 1 79 ? 4.104 5.369 10.164 1.00 91.12 79 LEU A C 1
ATOM 603 O O . LEU A 1 79 ? 5.139 5.118 10.780 1.00 91.12 79 LEU A O 1
ATOM 607 N N . GLN A 1 80 ? 2.987 4.665 10.289 1.00 91.56 80 GLN A N 1
ATOM 608 C CA . GLN A 1 80 ? 2.849 3.430 11.049 1.00 91.56 80 GLN A CA 1
ATOM 609 C C . GLN A 1 80 ? 2.163 2.389 10.165 1.00 91.56 80 GLN A C 1
ATOM 611 O O . GLN A 1 80 ? 1.155 2.690 9.525 1.00 91.56 80 GLN A O 1
ATOM 616 N N . LEU A 1 81 ? 2.738 1.191 10.109 1.00 92.62 81 LEU A N 1
ATOM 617 C CA . LEU A 1 81 ? 2.161 0.031 9.442 1.00 92.62 81 LEU A CA 1
ATOM 618 C C . LEU A 1 81 ? 1.596 -0.913 10.502 1.00 92.62 81 LEU A C 1
ATOM 620 O O . LEU A 1 81 ? 2.352 -1.415 11.330 1.00 92.62 81 LEU A O 1
ATOM 624 N N . THR A 1 82 ? 0.291 -1.152 10.464 1.00 93.06 82 THR A N 1
ATOM 625 C CA . THR A 1 82 ? -0.402 -2.096 11.343 1.00 93.06 82 THR A CA 1
ATOM 626 C C . THR A 1 82 ? -0.804 -3.331 10.557 1.00 93.06 82 THR A C 1
ATOM 628 O O . THR A 1 82 ? -1.461 -3.226 9.517 1.00 93.06 82 THR A O 1
ATOM 631 N N . ASP A 1 83 ? -0.461 -4.497 11.093 1.00 93.06 83 ASP A N 1
ATOM 632 C CA . ASP A 1 83 ? -0.844 -5.787 10.532 1.00 93.06 83 ASP A CA 1
ATOM 633 C C . ASP A 1 83 ? -2.064 -6.348 11.261 1.00 93.06 83 ASP A C 1
ATOM 635 O O . ASP A 1 83 ? -2.128 -6.379 12.495 1.00 93.06 83 ASP A O 1
ATOM 639 N N . PHE A 1 84 ? -3.013 -6.853 10.482 1.00 94.12 84 PHE A N 1
ATOM 640 C CA . PHE A 1 84 ? -4.229 -7.498 10.945 1.00 94.12 84 PHE A CA 1
ATOM 641 C C . PHE A 1 84 ? -4.250 -8.946 10.479 1.00 94.12 84 PHE A C 1
ATOM 643 O O . PHE A 1 84 ? -4.158 -9.229 9.286 1.00 94.12 84 PHE A O 1
ATOM 650 N N . TYR A 1 85 ? -4.433 -9.869 11.416 1.00 93.81 85 TYR A N 1
ATOM 651 C CA . TYR A 1 85 ? -4.723 -11.264 11.114 1.00 93.81 85 TYR A CA 1
ATOM 652 C C . TYR A 1 85 ? -6.161 -11.571 11.502 1.00 93.81 85 TYR A C 1
ATOM 654 O O . TYR A 1 85 ? -6.531 -11.443 12.671 1.00 93.81 85 TYR A O 1
ATOM 662 N N . GLN A 1 86 ? -6.976 -11.958 10.521 1.00 92.62 86 GLN A N 1
ATOM 663 C CA . GLN A 1 86 ? -8.393 -12.278 10.706 1.00 92.62 86 GLN A CA 1
ATOM 664 C C . GLN A 1 86 ? -9.151 -11.145 11.420 1.00 92.62 86 GLN A C 1
ATOM 666 O O . GLN A 1 86 ? -9.936 -11.369 12.343 1.00 92.62 86 GLN A O 1
ATOM 671 N N . GLY A 1 87 ? -8.851 -9.898 11.036 1.00 91.12 87 GLY A N 1
ATOM 672 C CA . GLY A 1 87 ? -9.463 -8.714 11.634 1.00 91.12 87 GLY A CA 1
ATOM 673 C C . GLY A 1 87 ? -8.917 -8.308 13.004 1.00 91.12 87 GLY A C 1
ATOM 674 O O . GLY A 1 87 ? -9.452 -7.392 13.626 1.00 91.12 87 GLY A O 1
ATOM 675 N N . ARG A 1 88 ? -7.867 -8.965 13.510 1.00 92.94 88 ARG A N 1
ATOM 676 C CA . ARG A 1 88 ? -7.218 -8.608 14.779 1.00 92.94 88 ARG A CA 1
ATOM 677 C C . ARG A 1 88 ? -5.861 -7.978 14.531 1.00 92.94 88 ARG A C 1
ATOM 679 O O . ARG A 1 88 ? -5.018 -8.608 13.901 1.00 92.94 88 ARG A O 1
ATOM 686 N N . ALA A 1 89 ? -5.633 -6.791 15.085 1.00 93.25 89 ALA A N 1
ATOM 687 C CA . ALA A 1 89 ? -4.315 -6.168 15.078 1.00 93.25 89 ALA A CA 1
ATOM 688 C C . ALA A 1 89 ? -3.308 -7.063 15.823 1.00 93.25 89 ALA A C 1
ATOM 690 O O . ALA A 1 89 ? -3.533 -7.438 16.978 1.00 93.25 89 ALA A O 1
ATOM 691 N N . ILE A 1 90 ? -2.221 -7.431 15.148 1.00 92.00 90 ILE A N 1
ATOM 692 C CA . ILE A 1 90 ? -1.173 -8.316 15.679 1.00 92.00 90 ILE A CA 1
ATOM 693 C C . ILE A 1 90 ? 0.156 -7.596 15.912 1.00 92.00 90 ILE A C 1
ATOM 695 O O . ILE A 1 90 ? 1.001 -8.113 16.645 1.00 92.00 90 ILE A O 1
ATOM 699 N N . GLY A 1 91 ? 0.340 -6.407 15.344 1.00 86.06 91 GLY A N 1
ATOM 700 C CA . GLY A 1 91 ? 1.533 -5.605 15.563 1.00 86.06 91 GLY A CA 1
ATOM 701 C C . GLY A 1 91 ? 1.514 -4.298 14.788 1.00 86.06 91 GLY A C 1
ATOM 702 O O . GLY A 1 91 ? 0.861 -4.194 13.752 1.00 86.06 91 GLY A O 1
ATOM 703 N N . ASP A 1 92 ? 2.279 -3.341 15.308 1.00 89.62 92 ASP A N 1
ATOM 704 C CA . ASP A 1 92 ? 2.525 -2.045 14.693 1.00 89.62 92 ASP A CA 1
ATOM 705 C C . ASP A 1 92 ? 4.023 -1.878 14.437 1.00 89.62 92 ASP A C 1
ATOM 707 O O . ASP A 1 92 ? 4.863 -2.215 15.281 1.00 89.62 92 ASP A O 1
ATOM 711 N N . ILE A 1 93 ? 4.357 -1.331 13.276 1.00 89.38 93 ILE A N 1
ATOM 712 C CA . ILE A 1 93 ? 5.717 -1.009 12.866 1.00 89.38 93 ILE A CA 1
ATOM 713 C C . ILE A 1 93 ? 5.776 0.490 12.597 1.00 89.38 93 ILE A C 1
ATOM 715 O O . ILE A 1 93 ? 5.180 0.990 11.641 1.00 89.38 93 ILE A O 1
ATOM 719 N N . ASP A 1 94 ? 6.519 1.214 13.430 1.00 89.94 94 ASP A N 1
ATOM 720 C CA . ASP A 1 94 ? 6.748 2.639 13.215 1.00 89.94 94 ASP A CA 1
ATOM 721 C C . ASP A 1 94 ? 7.844 2.855 12.164 1.00 89.94 94 ASP A C 1
ATOM 723 O O . ASP A 1 94 ? 8.979 2.391 12.307 1.00 89.94 94 ASP A O 1
ATOM 727 N N . ILE A 1 95 ? 7.522 3.619 11.124 1.00 87.19 95 ILE A N 1
ATOM 728 C CA . ILE A 1 95 ? 8.398 3.868 9.980 1.00 87.19 95 ILE A CA 1
ATOM 729 C C . ILE A 1 95 ? 9.067 5.231 10.140 1.00 87.19 95 ILE A C 1
ATOM 731 O O . ILE A 1 95 ? 8.410 6.282 10.197 1.00 87.19 95 ILE A O 1
ATOM 735 N N . LYS A 1 96 ? 10.403 5.224 10.199 1.00 83.56 96 LYS A N 1
ATOM 736 C CA . LYS A 1 96 ? 11.216 6.448 10.318 1.00 83.56 96 LYS A CA 1
ATOM 737 C C . LYS A 1 96 ? 11.470 7.078 8.964 1.00 83.56 96 LYS A C 1
ATOM 739 O O . LYS A 1 96 ? 11.500 8.303 8.837 1.00 83.56 96 LYS A O 1
ATOM 744 N N . HIS A 1 97 ? 11.663 6.235 7.957 1.00 78.62 97 HIS A N 1
ATOM 745 C CA . HIS A 1 97 ? 11.996 6.651 6.607 1.00 78.62 97 HIS A CA 1
ATOM 746 C C . HIS A 1 97 ? 11.098 5.936 5.603 1.00 78.62 97 HIS A C 1
ATOM 748 O O . HIS A 1 97 ? 10.936 4.727 5.669 1.00 78.62 97 HIS A O 1
ATOM 754 N N . ALA A 1 98 ? 10.559 6.676 4.630 1.00 69.75 98 ALA A N 1
ATOM 755 C CA . ALA A 1 98 ? 9.692 6.121 3.586 1.00 69.75 98 ALA A CA 1
ATOM 756 C C . ALA A 1 98 ? 10.320 4.930 2.832 1.00 69.75 98 ALA A C 1
ATOM 758 O O . ALA A 1 98 ? 9.598 4.046 2.396 1.00 69.75 98 ALA A O 1
ATOM 759 N N . GLY A 1 99 ? 11.653 4.883 2.717 1.00 71.94 99 GLY A N 1
ATOM 760 C CA . GLY A 1 99 ? 12.373 3.767 2.092 1.00 71.94 99 GLY A CA 1
ATOM 761 C C . GLY A 1 99 ? 12.444 2.477 2.922 1.00 71.94 99 GLY A C 1
ATOM 762 O O . GLY A 1 99 ? 12.970 1.490 2.427 1.00 71.94 99 GLY A O 1
ATOM 763 N N . GLU A 1 100 ? 11.963 2.472 4.170 1.00 78.12 100 GLU A N 1
ATOM 764 C CA . GLU A 1 100 ? 11.838 1.266 5.011 1.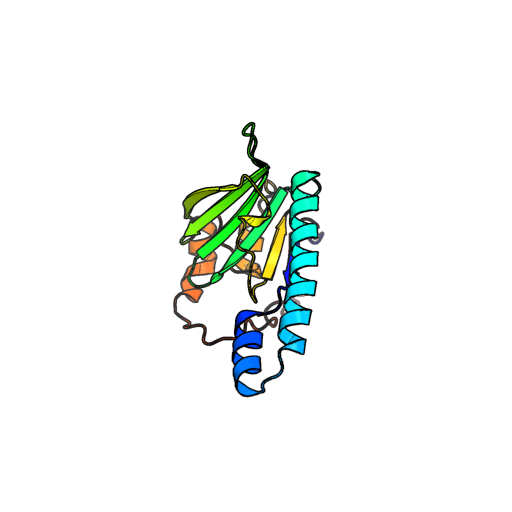00 78.12 100 GLU A CA 1
ATOM 765 C C . GLU A 1 100 ? 10.490 0.552 4.808 1.00 78.12 100 GLU A C 1
ATOM 767 O O . GLU A 1 100 ? 10.272 -0.528 5.354 1.00 78.12 100 GLU A O 1
ATOM 772 N N . LEU A 1 101 ? 9.575 1.160 4.048 1.00 77.19 101 LEU A N 1
ATOM 773 C CA . LEU A 1 101 ? 8.253 0.617 3.776 1.00 77.19 101 LEU A CA 1
ATOM 774 C C . LEU A 1 101 ? 8.330 -0.451 2.677 1.00 77.19 101 LEU A C 1
ATOM 776 O O . LEU A 1 101 ? 8.841 -0.191 1.589 1.00 77.19 101 LEU A O 1
ATOM 780 N N . TYR A 1 102 ? 7.760 -1.625 2.948 1.00 73.06 102 TYR A N 1
ATOM 781 C CA . TYR A 1 102 ? 7.488 -2.635 1.927 1.00 73.06 102 TYR A CA 1
ATOM 782 C C . TYR A 1 102 ? 6.093 -2.400 1.365 1.00 73.06 102 TYR A C 1
ATOM 784 O O . TYR A 1 102 ? 5.115 -2.355 2.113 1.00 73.06 102 TYR A O 1
ATOM 792 N N . LEU A 1 103 ? 6.024 -2.189 0.057 1.00 73.94 103 LEU A N 1
ATOM 793 C CA . LEU A 1 103 ? 4.813 -1.748 -0.621 1.00 73.94 103 LEU A CA 1
ATOM 794 C C . LEU A 1 103 ? 4.109 -2.913 -1.313 1.00 73.94 103 LEU A C 1
ATOM 796 O O . LEU A 1 103 ? 4.709 -3.972 -1.495 1.00 73.94 103 LEU A O 1
ATOM 800 N N . PRO A 1 104 ? 2.815 -2.748 -1.627 1.00 81.31 104 PRO A N 1
ATOM 801 C CA . PRO A 1 104 ? 1.994 -3.845 -2.097 1.00 81.31 104 PRO A CA 1
ATOM 802 C C . PRO A 1 104 ? 2.464 -4.291 -3.488 1.00 81.31 104 PRO A C 1
ATOM 804 O O . PRO A 1 104 ? 2.305 -3.548 -4.452 1.00 81.31 104 PRO A O 1
ATOM 807 N N . ASP A 1 105 ? 3.032 -5.493 -3.605 1.00 85.25 105 ASP A N 1
ATOM 808 C CA . ASP A 1 105 ? 3.352 -6.080 -4.911 1.00 85.25 105 ASP A CA 1
ATOM 809 C C . ASP A 1 105 ? 2.123 -6.781 -5.486 1.00 85.25 105 ASP A C 1
ATOM 811 O O . ASP A 1 105 ? 1.454 -7.528 -4.776 1.00 85.25 105 ASP A O 1
ATOM 815 N N . GLY A 1 106 ? 1.781 -6.504 -6.747 1.00 87.19 106 GLY A N 1
ATOM 816 C CA . GLY A 1 106 ? 0.682 -7.169 -7.465 1.00 87.19 106 GLY A CA 1
ATOM 817 C C . GLY A 1 106 ? -0.736 -7.038 -6.880 1.00 87.19 106 GLY A C 1
ATOM 818 O O . GLY A 1 106 ? -1.688 -7.517 -7.496 1.00 87.19 106 GLY A O 1
ATOM 819 N N . VAL A 1 107 ? -0.918 -6.401 -5.720 1.00 89.31 107 VAL A N 1
ATOM 820 C CA . VAL A 1 107 ? -2.211 -6.316 -5.023 1.00 89.31 107 VAL A CA 1
ATOM 821 C C . VAL A 1 107 ? -2.896 -4.956 -5.194 1.00 89.31 107 VAL A C 1
ATOM 823 O O . VAL A 1 107 ? -2.321 -3.965 -5.651 1.00 89.31 107 VAL A O 1
ATOM 826 N N . CYS A 1 108 ? -4.176 -4.906 -4.823 1.00 90.81 108 CYS A N 1
ATOM 827 C CA . CYS A 1 108 ? -4.952 -3.673 -4.777 1.00 90.81 108 CYS A CA 1
ATOM 828 C C . CYS A 1 108 ? -4.825 -3.030 -3.391 1.00 90.81 108 CYS A C 1
ATOM 830 O O . CYS A 1 108 ? -5.232 -3.620 -2.389 1.00 90.81 108 CYS A O 1
ATOM 832 N N . ALA A 1 109 ? -4.283 -1.816 -3.345 1.00 94.00 109 ALA A N 1
ATOM 833 C CA . ALA A 1 109 ? -4.338 -0.966 -2.168 1.00 94.00 109 ALA A CA 1
ATOM 834 C C . ALA A 1 109 ? -5.536 -0.024 -2.254 1.00 94.00 109 ALA A C 1
ATOM 836 O O . ALA A 1 109 ? -5.954 0.394 -3.330 1.00 94.00 109 ALA A O 1
ATOM 837 N N . VAL A 1 110 ? -6.072 0.344 -1.104 1.00 93.69 110 VAL A N 1
ATOM 838 C CA . VAL A 1 110 ? -7.281 1.140 -0.978 1.00 93.69 110 VAL A CA 1
ATOM 839 C C . VAL A 1 110 ? -6.986 2.329 -0.082 1.00 93.69 110 VAL A C 1
ATOM 841 O O . VAL A 1 110 ? -6.644 2.167 1.083 1.00 93.69 110 VAL A O 1
ATOM 844 N N . GLY A 1 111 ? -7.086 3.530 -0.638 1.00 94.00 111 GLY A N 1
ATOM 845 C CA . GLY A 1 111 ? -7.001 4.774 0.113 1.00 94.00 111 GLY A CA 1
ATOM 846 C C . GLY A 1 111 ? -8.302 5.077 0.837 1.00 94.00 111 GLY A C 1
ATOM 847 O O . GLY A 1 111 ? -9.366 4.935 0.240 1.00 94.00 111 GLY A O 1
ATOM 848 N N . VAL A 1 112 ? -8.196 5.509 2.087 1.00 92.25 112 VAL A N 1
ATOM 849 C CA . VAL A 1 112 ? -9.317 5.852 2.959 1.00 92.25 112 VAL A CA 1
ATOM 850 C C . VAL A 1 112 ? -9.258 7.328 3.354 1.00 92.25 112 VAL A C 1
ATOM 852 O O . VAL A 1 112 ? -8.302 7.768 3.999 1.00 92.25 112 VAL A O 1
ATOM 855 N N . GLU A 1 113 ? -10.302 8.070 2.997 1.00 89.38 113 GLU A N 1
ATOM 856 C CA . GLU A 1 113 ? -10.626 9.387 3.553 1.00 89.38 113 GLU A CA 1
ATOM 857 C C . GLU A 1 113 ? -11.723 9.197 4.615 1.00 89.38 113 GLU A C 1
ATOM 859 O O . GLU A 1 113 ? -12.709 8.515 4.351 1.00 89.38 113 GLU A O 1
ATOM 864 N N . ASP A 1 114 ? -11.558 9.760 5.812 1.00 79.19 114 ASP A N 1
ATOM 865 C CA . ASP A 1 114 ? -12.503 9.678 6.933 1.00 79.19 114 ASP A CA 1
ATOM 866 C C . ASP A 1 114 ? -12.770 8.236 7.424 1.00 79.19 114 ASP A C 1
ATOM 868 O O . ASP A 1 114 ? -13.887 7.714 7.354 1.00 79.19 114 ASP A O 1
ATOM 872 N N . ALA A 1 115 ? -11.734 7.590 7.973 1.00 67.69 115 ALA A N 1
ATOM 873 C CA . ALA A 1 115 ? -11.793 6.197 8.449 1.00 67.69 115 ALA A CA 1
ATOM 874 C C . ALA A 1 115 ? -12.868 5.923 9.528 1.00 67.69 115 ALA A C 1
ATOM 876 O O . ALA A 1 115 ? -13.309 4.788 9.674 1.00 67.69 115 ALA A O 1
ATOM 877 N N . ASP A 1 116 ? -13.343 6.953 10.237 1.00 69.25 116 ASP A N 1
ATOM 878 C CA . ASP A 1 116 ? -14.371 6.844 11.285 1.00 69.25 116 ASP A CA 1
ATOM 879 C C . ASP A 1 116 ? -15.807 6.650 10.742 1.00 69.25 116 ASP A C 1
ATOM 881 O O . ASP A 1 116 ? -16.765 6.556 11.515 1.00 69.25 116 ASP A O 1
ATOM 885 N N . LEU A 1 117 ? -15.998 6.614 9.418 1.00 66.69 117 LEU A N 1
ATOM 886 C CA . LEU A 1 117 ? -17.319 6.541 8.781 1.00 66.69 117 LEU A CA 1
ATOM 887 C C . LEU A 1 117 ? -17.868 5.119 8.586 1.00 66.69 117 LEU A C 1
ATOM 889 O O . LEU A 1 117 ? -18.794 4.930 7.797 1.00 66.69 117 LEU A O 1
ATOM 893 N N . GLY A 1 118 ? -17.359 4.131 9.325 1.00 79.56 118 GLY A N 1
ATOM 894 C CA . GLY A 1 118 ? -17.901 2.770 9.284 1.00 79.56 118 GLY A CA 1
ATOM 895 C C . GLY A 1 118 ? -17.595 2.047 7.969 1.00 79.56 118 GLY A C 1
ATOM 896 O O . GLY A 1 118 ? -18.436 1.318 7.446 1.00 79.56 118 GLY A O 1
ATOM 897 N N . ILE A 1 119 ? -16.425 2.311 7.385 1.00 86.44 119 ILE A N 1
ATOM 898 C CA . ILE A 1 119 ? -16.017 1.772 6.080 1.00 86.44 119 ILE A CA 1
ATOM 899 C C . ILE A 1 119 ? -15.504 0.323 6.153 1.00 86.44 119 ILE A C 1
ATOM 901 O O . ILE A 1 119 ? -15.172 -0.267 5.128 1.00 86.44 119 ILE A O 1
ATOM 905 N N . GLU A 1 120 ? -15.401 -0.259 7.348 1.00 89.75 120 GLU A N 1
ATOM 906 C CA . GLU A 1 120 ? -14.812 -1.580 7.587 1.00 89.75 120 GLU A CA 1
ATOM 907 C C . GLU A 1 120 ? -15.604 -2.702 6.914 1.00 89.75 120 GLU A C 1
ATOM 909 O O . GLU A 1 120 ? -15.018 -3.671 6.433 1.00 89.75 120 GLU A O 1
ATOM 914 N N . GLU A 1 121 ? -16.930 -2.566 6.855 1.00 88.94 121 GLU A N 1
ATOM 915 C CA . GLU A 1 121 ? -17.800 -3.489 6.124 1.00 88.94 121 GLU A CA 1
ATOM 916 C C . GLU A 1 121 ? -17.540 -3.408 4.612 1.00 88.94 121 GLU A C 1
ATOM 918 O O . GLU A 1 121 ? -17.330 -4.437 3.975 1.00 88.94 121 GLU A O 1
ATOM 923 N N . GLU A 1 122 ? -17.435 -2.198 4.052 1.00 89.69 122 GLU A N 1
ATOM 924 C CA . GLU A 1 122 ? -17.167 -1.983 2.622 1.00 89.69 122 GLU A CA 1
ATOM 925 C C . GLU A 1 122 ? -15.763 -2.473 2.220 1.00 89.69 122 GLU A C 1
ATOM 927 O O . GLU A 1 122 ? -15.594 -3.109 1.177 1.00 89.69 122 GLU A O 1
ATOM 932 N N . LEU A 1 123 ? -14.752 -2.250 3.069 1.00 90.44 123 LEU A N 1
ATOM 933 C CA . LEU A 1 123 ? -13.399 -2.789 2.890 1.00 90.44 123 LEU A CA 1
ATOM 934 C C . LEU A 1 123 ? -13.393 -4.324 2.849 1.00 90.44 123 LEU A C 1
ATOM 936 O O . LEU A 1 123 ? -12.713 -4.927 2.012 1.00 90.44 123 LEU A O 1
ATOM 940 N N . ALA A 1 124 ? -14.161 -4.961 3.729 1.00 90.75 124 ALA A N 1
ATOM 941 C CA . ALA A 1 124 ? -14.227 -6.411 3.817 1.00 90.75 124 ALA A CA 1
ATOM 942 C C . ALA A 1 124 ? -15.018 -7.031 2.660 1.00 90.75 124 ALA A C 1
ATOM 944 O O . ALA A 1 124 ? -14.536 -7.977 2.035 1.00 90.75 124 ALA A O 1
ATOM 945 N N . GLU A 1 125 ? -16.196 -6.490 2.352 1.00 89.38 125 GLU A N 1
ATOM 946 C CA . GLU A 1 125 ? -17.089 -7.004 1.312 1.00 89.38 125 GLU A CA 1
ATOM 947 C C . GLU A 1 125 ? -16.491 -6.834 -0.090 1.00 89.38 125 GLU A C 1
ATOM 949 O O . GLU A 1 125 ? -16.479 -7.781 -0.882 1.00 89.38 125 GLU A O 1
ATOM 954 N N . CYS A 1 126 ? -15.969 -5.642 -0.399 1.00 88.06 126 CYS A N 1
ATOM 955 C CA . CYS A 1 126 ? -15.546 -5.294 -1.756 1.00 88.06 126 CYS A CA 1
ATOM 956 C C . CYS A 1 126 ? -14.080 -5.634 -2.043 1.00 88.06 126 CYS A C 1
ATOM 958 O O . CYS A 1 126 ? -13.732 -5.892 -3.197 1.00 88.06 126 CYS A O 1
ATOM 960 N N . PHE A 1 127 ? -13.215 -5.622 -1.024 1.00 89.12 127 PHE A N 1
ATOM 961 C CA . PHE A 1 127 ? -11.762 -5.722 -1.212 1.00 89.12 127 PHE A CA 1
ATOM 962 C C . PHE A 1 127 ? -11.105 -6.857 -0.419 1.00 89.12 127 PHE A C 1
ATOM 964 O O . PHE A 1 127 ? -9.909 -7.091 -0.589 1.00 89.12 127 PHE A O 1
ATOM 971 N N . GLY A 1 128 ? -11.848 -7.578 0.431 1.00 90.81 128 GLY A N 1
ATOM 972 C CA . GLY A 1 128 ? -11.278 -8.638 1.270 1.00 90.81 128 GLY A CA 1
ATOM 973 C C . GLY A 1 128 ? -10.235 -8.113 2.264 1.00 90.81 128 GLY A C 1
ATOM 974 O O . GLY A 1 128 ? -9.258 -8.804 2.566 1.00 90.81 128 GLY A O 1
ATOM 975 N N . ILE A 1 129 ? -10.412 -6.870 2.721 1.00 93.19 129 ILE A N 1
ATOM 976 C CA . ILE A 1 129 ? -9.557 -6.201 3.702 1.00 93.19 129 ILE A CA 1
ATOM 977 C C . ILE A 1 129 ? -10.280 -6.231 5.047 1.00 93.19 129 ILE A C 1
ATOM 979 O O . ILE A 1 129 ? -11.326 -5.609 5.217 1.00 93.19 129 ILE A O 1
ATOM 983 N N . TYR A 1 130 ? -9.712 -6.939 6.019 1.00 92.94 130 TYR A N 1
ATOM 984 C CA . TYR A 1 130 ? -10.329 -7.151 7.323 1.00 92.94 130 TYR A CA 1
ATOM 985 C C . TYR A 1 130 ? -9.529 -6.437 8.414 1.00 92.94 130 TYR A C 1
ATOM 987 O O . TYR A 1 130 ? -8.512 -6.949 8.881 1.00 92.94 130 TYR A O 1
ATOM 995 N N . ILE A 1 131 ? -10.006 -5.266 8.841 1.00 90.94 131 ILE A N 1
ATOM 996 C CA . ILE A 1 131 ? -9.397 -4.490 9.940 1.00 90.94 131 ILE A CA 1
ATOM 997 C C . ILE A 1 131 ? -10.155 -4.613 11.271 1.00 90.94 131 ILE A C 1
ATOM 999 O O . ILE A 1 131 ? -9.682 -4.137 12.299 1.00 90.94 131 ILE A O 1
ATOM 1003 N N . THR A 1 132 ? -11.295 -5.314 11.277 1.00 91.94 132 THR A N 1
ATOM 1004 C CA . THR A 1 132 ? -12.008 -5.719 12.497 1.00 91.94 132 THR A CA 1
ATOM 1005 C C . THR A 1 132 ? -12.379 -7.196 12.444 1.00 91.94 132 THR A C 1
ATOM 1007 O O . THR A 1 132 ? -12.578 -7.773 11.368 1.00 91.94 132 THR A O 1
ATOM 1010 N N . GLN A 1 133 ? -12.471 -7.822 13.620 1.00 91.25 133 GLN A N 1
ATOM 1011 C CA . GLN A 1 133 ? -12.831 -9.233 13.732 1.00 91.25 133 GLN A CA 1
ATOM 1012 C C . GLN A 1 133 ? -14.253 -9.493 13.222 1.00 91.25 133 GLN A C 1
ATOM 1014 O O . GLN A 1 133 ? -14.467 -10.493 12.543 1.00 91.25 133 GLN A O 1
ATOM 1019 N N . ASP A 1 134 ? -15.200 -8.596 13.501 1.00 91.75 134 ASP A N 1
ATOM 1020 C CA . ASP A 1 134 ? -16.595 -8.746 13.074 1.00 91.75 134 ASP A CA 1
ATOM 1021 C C . ASP A 1 134 ? -16.697 -8.797 11.540 1.00 91.75 134 ASP A C 1
ATOM 1023 O O . ASP A 1 134 ? -17.318 -9.709 10.989 1.00 91.75 134 ASP A O 1
ATOM 1027 N N . SER A 1 135 ? -15.983 -7.907 10.840 1.00 90.38 135 SER A N 1
ATOM 1028 C CA . SER A 1 135 ? -15.903 -7.921 9.376 1.00 90.38 135 SER A CA 1
ATOM 1029 C C . SER A 1 135 ? -15.280 -9.217 8.837 1.00 90.38 135 SER A C 1
ATOM 1031 O O . SER A 1 135 ? -15.764 -9.781 7.857 1.00 90.38 135 SER A O 1
ATOM 1033 N N . TYR A 1 136 ? -14.228 -9.746 9.471 1.00 91.25 136 TYR A N 1
ATOM 1034 C CA . TYR A 1 136 ? -13.664 -11.039 9.062 1.00 91.25 136 TYR A CA 1
ATOM 1035 C C . TYR A 1 136 ? -14.644 -12.200 9.292 1.00 91.25 136 TYR A C 1
ATOM 1037 O O . TYR A 1 136 ? -14.776 -13.080 8.443 1.00 91.25 136 TYR A O 1
ATOM 1045 N N . GLU A 1 137 ? -15.356 -12.229 10.418 1.00 91.25 137 GLU A N 1
ATOM 1046 C CA . GLU A 1 137 ? -16.317 -13.297 10.700 1.00 91.25 137 GLU A CA 1
ATOM 1047 C C . GLU A 1 137 ? -17.499 -13.296 9.727 1.00 91.25 137 GLU A C 1
ATOM 1049 O O . GLU A 1 137 ? -17.991 -14.372 9.378 1.00 91.25 137 GLU A O 1
ATOM 1054 N N . GLN A 1 138 ? -17.916 -12.114 9.274 1.00 90.94 138 GLN A N 1
ATOM 1055 C CA . GLN A 1 138 ? -19.017 -11.930 8.334 1.00 90.94 138 GLN A CA 1
ATOM 1056 C C . GLN A 1 138 ? -18.618 -12.226 6.880 1.00 90.94 138 GLN A C 1
ATOM 1058 O O . GLN A 1 138 ? -19.388 -12.866 6.169 1.00 90.94 138 GLN A O 1
ATOM 1063 N N . PHE A 1 139 ? -17.430 -11.793 6.442 1.00 88.44 139 PHE A N 1
ATOM 1064 C CA . PHE A 1 139 ? -17.036 -11.822 5.023 1.00 88.44 139 PHE A CA 1
ATOM 1065 C C . PHE A 1 139 ? -15.828 -12.717 4.706 1.00 88.44 139 PHE A C 1
ATOM 1067 O O . PHE A 1 139 ? -15.620 -13.081 3.552 1.00 88.44 139 PHE A O 1
ATOM 1074 N N . GLY A 1 140 ? -14.995 -13.050 5.693 1.00 80.56 140 GLY A N 1
ATOM 1075 C CA . GLY A 1 140 ? -13.694 -13.700 5.494 1.00 80.56 140 GLY A CA 1
ATOM 1076 C C . GLY A 1 140 ? -13.676 -15.220 5.622 1.00 80.56 140 GLY A C 1
ATOM 1077 O O . GLY A 1 140 ? -12.747 -15.856 5.129 1.00 80.56 140 GLY A O 1
ATOM 1078 N N . ARG A 1 141 ? -14.696 -15.831 6.240 1.00 71.44 141 ARG A N 1
ATOM 1079 C CA . ARG A 1 141 ? -14.702 -17.282 6.514 1.00 71.44 141 ARG A CA 1
ATOM 1080 C C . ARG A 1 141 ? -14.825 -18.165 5.271 1.00 71.44 141 ARG A C 1
ATOM 1082 O O . ARG A 1 141 ? -14.311 -19.279 5.284 1.00 71.44 141 ARG A O 1
ATOM 1089 N N . ASP A 1 142 ? -15.453 -17.673 4.207 1.00 65.00 142 ASP A N 1
ATOM 1090 C CA . ASP A 1 142 ? -15.594 -18.422 2.950 1.00 65.00 142 ASP A CA 1
ATOM 1091 C C . ASP A 1 142 ? -14.331 -18.339 2.068 1.00 65.00 142 ASP A C 1
ATOM 1093 O O . ASP A 1 142 ? -14.152 -19.142 1.151 1.00 65.00 142 ASP A O 1
ATOM 1097 N N . SER A 1 143 ? -13.431 -17.397 2.365 1.00 56.25 143 SER A N 1
ATOM 1098 C CA . SER A 1 143 ? -12.203 -17.127 1.606 1.00 56.25 143 SER A CA 1
ATOM 1099 C C . SER A 1 143 ? -11.039 -18.051 1.988 1.00 56.25 143 SER A C 1
ATOM 1101 O O . SER A 1 143 ? -10.170 -18.312 1.160 1.00 56.25 143 SER A O 1
ATOM 1103 N N . ASP A 1 144 ? -11.026 -18.592 3.214 1.00 51.03 144 ASP A N 1
ATOM 1104 C CA . ASP A 1 144 ? -9.950 -19.463 3.728 1.00 51.03 144 ASP A CA 1
ATOM 1105 C C . ASP A 1 144 ? -9.950 -20.883 3.119 1.00 51.03 144 ASP A C 1
ATOM 1107 O O . ASP A 1 144 ? -9.038 -21.673 3.370 1.00 51.03 144 ASP A O 1
ATOM 1111 N N . GLY A 1 145 ? -10.959 -21.221 2.306 1.00 42.94 145 GLY A N 1
ATOM 1112 C CA . GLY A 1 145 ? -11.078 -22.507 1.610 1.00 42.94 145 GLY A CA 1
ATOM 1113 C C . GLY A 1 145 ? -10.596 -22.514 0.155 1.00 42.94 145 GLY A C 1
ATOM 1114 O O . GLY A 1 145 ? -10.583 -23.578 -0.464 1.00 42.94 145 GLY A O 1
ATOM 1115 N N . LEU A 1 146 ? -10.221 -21.361 -0.405 1.00 42.03 146 LEU A N 1
ATOM 1116 C CA . LEU A 1 146 ? -9.729 -21.250 -1.777 1.00 42.03 146 LEU A CA 1
ATOM 1117 C C . LEU A 1 146 ? -8.222 -20.989 -1.742 1.00 42.03 146 LEU A C 1
ATOM 1119 O O . LEU A 1 146 ? -7.776 -19.875 -1.482 1.00 42.03 146 LEU A O 1
ATOM 1123 N N . GLU A 1 147 ? -7.431 -22.033 -2.001 1.00 37.75 147 GLU A N 1
ATOM 1124 C CA . GLU A 1 147 ? -6.035 -21.866 -2.405 1.00 37.75 147 GLU A CA 1
ATOM 1125 C C . GLU A 1 147 ? -6.010 -20.966 -3.645 1.00 37.75 147 GLU A C 1
ATOM 1127 O O . GLU A 1 147 ? -6.424 -21.367 -4.732 1.00 37.75 147 GLU A O 1
ATOM 1132 N N . ILE A 1 148 ? -5.578 -19.720 -3.460 1.00 46.91 148 ILE A N 1
ATOM 1133 C CA . ILE A 1 148 ? -5.407 -18.757 -4.543 1.00 46.91 148 ILE A CA 1
ATOM 1134 C C . ILE A 1 148 ? -4.078 -19.097 -5.222 1.00 46.91 148 ILE A C 1
ATOM 1136 O O . ILE A 1 148 ? -3.027 -18.563 -4.870 1.00 46.91 148 ILE A O 1
ATOM 1140 N N . ASP A 1 149 ? -4.123 -20.058 -6.143 1.00 39.47 149 ASP A N 1
ATOM 1141 C CA . ASP A 1 149 ? -3.234 -20.033 -7.303 1.00 39.47 149 ASP A CA 1
ATOM 1142 C C . ASP A 1 149 ? -3.589 -18.762 -8.093 1.00 39.47 149 ASP A C 1
ATOM 1144 O O . ASP A 1 149 ? -4.765 -18.400 -8.160 1.00 39.47 149 ASP A O 1
ATOM 1148 N N . GLY A 1 150 ? -2.574 -18.033 -8.553 1.00 44.66 150 GLY A N 1
ATOM 1149 C CA . GLY A 1 150 ? -2.624 -16.603 -8.872 1.00 44.66 150 GLY A CA 1
ATOM 1150 C C . GLY A 1 150 ? -3.797 -16.098 -9.727 1.00 44.66 150 GLY A C 1
ATOM 1151 O O . GLY A 1 150 ? -4.505 -16.841 -10.402 1.00 44.66 150 GLY A O 1
ATOM 1152 N N . V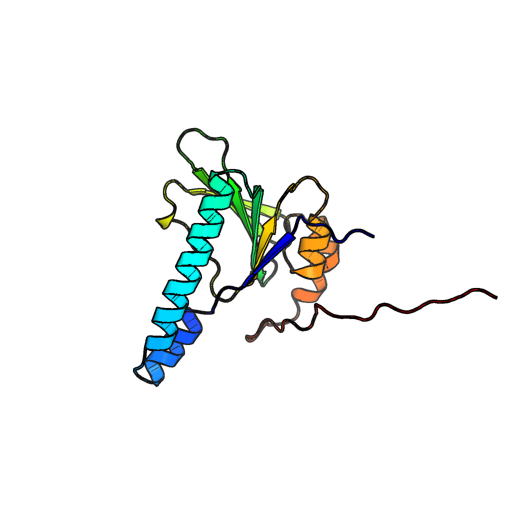AL A 1 151 ? -3.911 -14.765 -9.755 1.00 38.41 151 VAL A N 1
ATOM 1153 C CA . VAL A 1 151 ? -4.931 -13.928 -10.417 1.00 38.41 151 VAL A CA 1
ATOM 1154 C C . VAL A 1 151 ? -6.080 -13.509 -9.492 1.00 38.41 151 VAL A C 1
ATOM 1156 O O . VAL A 1 151 ? -7.122 -14.154 -9.383 1.00 38.41 151 VAL A O 1
ATOM 1159 N N . ILE A 1 152 ? -5.927 -12.317 -8.905 1.00 41.53 152 ILE A N 1
ATOM 1160 C CA . ILE A 1 152 ? -7.061 -11.492 -8.475 1.00 41.53 152 ILE A CA 1
ATOM 1161 C C . ILE A 1 152 ? -7.875 -11.169 -9.736 1.00 41.53 152 ILE A C 1
ATOM 1163 O O . ILE A 1 152 ? -7.491 -10.317 -10.537 1.00 41.53 152 ILE A O 1
ATOM 1167 N N . GLN A 1 153 ? -8.988 -11.873 -9.949 1.00 33.78 153 GLN A N 1
ATOM 1168 C CA . GLN A 1 153 ? -9.949 -11.500 -10.984 1.00 33.78 153 GLN A CA 1
ATOM 1169 C C . GLN A 1 153 ? -10.698 -10.236 -10.527 1.00 33.78 153 GLN A C 1
ATOM 1171 O O . GLN A 1 153 ? -11.335 -10.259 -9.473 1.00 33.78 153 GLN A O 1
ATOM 1176 N N . PRO A 1 154 ? -10.700 -9.144 -11.311 1.00 36.34 154 PRO A N 1
ATOM 1177 C CA . PRO A 1 154 ? -11.443 -7.924 -10.984 1.00 36.34 154 PRO A CA 1
ATOM 1178 C C . PRO A 1 154 ? -12.975 -8.061 -11.153 1.00 36.34 154 PRO A C 1
ATOM 1180 O O . PRO A 1 154 ? -13.696 -7.068 -11.093 1.00 36.34 154 PRO A O 1
ATOM 1183 N N . GLU A 1 155 ? -13.507 -9.270 -11.352 1.00 37.16 155 GLU A N 1
ATOM 1184 C CA . GLU A 1 155 ? -14.901 -9.512 -11.761 1.00 37.16 155 GLU A CA 1
ATOM 1185 C C . GLU A 1 155 ? -15.938 -9.582 -10.625 1.00 37.16 155 GLU A C 1
ATOM 1187 O O . GLU A 1 155 ? -17.087 -9.932 -10.879 1.00 37.16 155 GLU A O 1
ATOM 1192 N N . ARG A 1 156 ? -15.615 -9.196 -9.382 1.00 37.75 156 ARG A N 1
ATOM 1193 C CA . ARG A 1 156 ? -16.667 -8.960 -8.363 1.00 37.75 156 ARG A CA 1
ATOM 1194 C C . ARG A 1 156 ? -17.168 -7.520 -8.278 1.00 37.75 156 ARG A C 1
ATOM 1196 O O . ARG A 1 156 ? -18.138 -7.261 -7.574 1.00 37.75 156 ARG A O 1
ATOM 1203 N N . CYS A 1 157 ? -16.603 -6.605 -9.063 1.00 45.41 157 CYS A N 1
ATOM 1204 C CA . CYS A 1 157 ? -17.170 -5.274 -9.257 1.00 45.41 157 CYS A CA 1
ATOM 1205 C C . CYS A 1 157 ? -18.114 -5.276 -10.471 1.00 45.41 157 CYS A C 1
ATOM 1207 O O . CYS A 1 157 ? -17.726 -4.860 -11.561 1.00 45.41 157 CYS A O 1
ATOM 1209 N N . GLY A 1 158 ? -19.362 -5.736 -10.312 1.00 34.25 158 GLY A N 1
ATOM 1210 C CA . GLY A 1 158 ? -20.365 -5.502 -11.357 1.00 34.25 158 GLY A CA 1
ATOM 1211 C C . GLY A 1 158 ? -21.615 -6.377 -11.372 1.00 34.25 158 GLY A C 1
ATOM 1212 O O . GLY A 1 158 ? -21.663 -7.380 -12.066 1.00 34.25 158 GLY A O 1
ATOM 1213 N N . ALA A 1 159 ? -22.675 -5.840 -10.764 1.00 40.25 159 ALA A N 1
ATOM 1214 C CA . ALA A 1 159 ? -24.054 -5.889 -11.257 1.00 40.25 159 ALA A CA 1
ATOM 1215 C C . ALA A 1 159 ? -24.831 -7.219 -11.211 1.00 40.25 159 ALA A C 1
ATOM 1217 O O . ALA A 1 159 ? -25.141 -7.800 -12.244 1.00 40.25 159 ALA A O 1
ATOM 1218 N N . GLU A 1 160 ? -25.400 -7.519 -10.039 1.00 35.34 160 GLU A N 1
ATOM 1219 C CA . GLU A 1 160 ? -26.752 -8.097 -9.972 1.00 35.34 160 GLU A CA 1
ATOM 1220 C C . GLU A 1 160 ? -27.646 -7.272 -9.031 1.00 35.34 160 GLU A C 1
ATOM 1222 O O . GLU A 1 160 ? -28.131 -7.740 -8.000 1.00 35.34 160 GLU A O 1
ATOM 1227 N N . CYS A 1 161 ? -27.891 -6.003 -9.379 1.00 36.28 161 CYS A N 1
ATOM 1228 C CA . CYS A 1 161 ? -29.024 -5.277 -8.809 1.00 36.28 161 CYS A CA 1
ATOM 1229 C C . CYS A 1 161 ? -30.308 -5.995 -9.239 1.00 36.28 161 CYS A C 1
ATOM 1231 O O . CYS A 1 161 ? -30.810 -5.790 -10.346 1.00 36.28 161 CYS A O 1
ATOM 1233 N N . LYS A 1 162 ? -30.846 -6.845 -8.360 1.00 34.25 162 LYS A N 1
ATOM 1234 C CA . LYS A 1 162 ? -32.203 -7.374 -8.487 1.00 34.25 162 LYS A CA 1
ATOM 1235 C C . LYS A 1 162 ? -33.170 -6.195 -8.561 1.00 34.25 162 LYS A C 1
ATOM 1237 O O . LYS A 1 162 ? -33.454 -5.541 -7.560 1.00 34.25 162 LYS A O 1
ATOM 1242 N N . LEU A 1 163 ? -33.694 -5.944 -9.757 1.00 37.12 163 LEU A N 1
ATOM 1243 C CA . LEU A 1 163 ? -34.908 -5.165 -9.960 1.00 37.12 163 LEU A CA 1
ATOM 1244 C C . LEU A 1 163 ? -36.070 -5.930 -9.314 1.00 37.12 163 LEU A C 1
ATOM 1246 O O . LEU A 1 163 ? -36.740 -6.731 -9.959 1.00 37.12 163 LEU A O 1
ATOM 1250 N N . SER A 1 164 ? -36.291 -5.695 -8.023 1.00 37.81 164 SER A N 1
ATOM 1251 C CA . SER A 1 164 ? -37.564 -5.983 -7.370 1.00 37.81 164 SER A CA 1
ATOM 1252 C C . SER A 1 164 ? -38.451 -4.758 -7.544 1.00 37.81 164 SER A C 1
ATOM 1254 O O . SER A 1 164 ? -38.428 -3.839 -6.730 1.00 37.81 164 SER A O 1
ATOM 1256 N N . SER A 1 165 ? -39.199 -4.710 -8.643 1.00 35.00 165 SER A N 1
ATOM 1257 C CA . SER A 1 165 ? -40.373 -3.845 -8.744 1.00 35.00 165 SER A CA 1
ATOM 1258 C C . SER A 1 165 ? -41.599 -4.686 -8.419 1.00 35.00 165 SER A C 1
ATOM 1260 O O . SER A 1 165 ? -42.193 -5.298 -9.300 1.00 35.00 165 SER A O 1
ATOM 1262 N N . ASP A 1 166 ? -41.937 -4.719 -7.135 1.00 41.03 166 ASP A N 1
ATOM 1263 C CA . ASP A 1 166 ? -43.296 -4.968 -6.672 1.00 41.03 166 ASP A CA 1
ATOM 1264 C C . ASP A 1 166 ? -43.937 -3.595 -6.456 1.00 41.03 166 ASP A C 1
ATOM 1266 O O . ASP A 1 166 ? -43.525 -2.872 -5.554 1.00 41.03 166 ASP A O 1
ATOM 1270 N N . GLU A 1 167 ? -44.912 -3.225 -7.288 1.00 42.38 167 GLU A N 1
ATOM 1271 C CA . GLU A 1 167 ? -46.139 -2.578 -6.810 1.00 42.38 167 GLU A CA 1
ATOM 1272 C C . GLU A 1 167 ? -47.212 -2.512 -7.917 1.00 42.38 167 GLU A C 1
ATOM 1274 O O . GLU A 1 167 ? -47.071 -1.780 -8.896 1.00 42.38 167 GLU A O 1
ATOM 1279 N N . ARG A 1 168 ? -48.315 -3.225 -7.631 1.00 34.69 168 ARG A N 1
ATOM 1280 C CA . ARG A 1 168 ? -49.708 -3.111 -8.122 1.00 34.69 168 ARG A CA 1
ATOM 1281 C C . ARG A 1 168 ? -50.121 -3.673 -9.481 1.00 34.69 168 ARG A C 1
ATOM 1283 O O . ARG A 1 168 ? -49.771 -3.102 -10.532 1.00 34.69 168 ARG A O 1
#

pLDDT: mean 80.2, std 19.63, range [33.78, 97.06]

Radius of gyration: 17.97 Å; Cα contacts (8 Å, |Δi|>4): 267; chains: 1; bounding box: 66×39×40 Å